Protein AF-A0A6M3M2Q7-F1 (afdb_monomer_lite)

Organism: NCBI:txid1070528

Sequence (105 aa):
MRTFSIRLEDEDFQVLEINRGDVSRSDYVREVLIARLHDSQANRQKPPKTETVTNLEYEIQYLQEKVDTLLQLLNQEQILHLQTQRKLPTVIEMTKKKWWQFWKG

Structure (mmCIF, N/CA/C/O backbone):
data_AF-A0A6M3M2Q7-F1
#
_entry.id   AF-A0A6M3M2Q7-F1
#
loop_
_atom_site.group_PDB
_atom_site.id
_atom_site.type_symbol
_atom_site.label_atom_id
_atom_site.label_alt_id
_atom_site.label_comp_id
_atom_site.label_asym_id
_atom_site.label_entity_id
_atom_site.label_seq_id
_atom_site.pdbx_PDB_ins_code
_atom_site.Cartn_x
_atom_site.Cartn_y
_atom_site.Cartn_z
_atom_site.occupancy
_atom_site.B_iso_or_equiv
_atom_site.auth_seq_id
_atom_site.auth_comp_id
_atom_site.auth_asym_id
_atom_site.auth_atom_id
_atom_site.pdbx_PDB_model_num
ATOM 1 N N . MET A 1 1 ? -6.943 17.664 38.787 1.00 67.38 1 MET A N 1
ATOM 2 C CA . MET A 1 1 ? -7.408 16.608 37.859 1.00 67.38 1 MET A CA 1
ATOM 3 C C . MET A 1 1 ? -8.759 17.011 37.299 1.00 67.38 1 MET A C 1
ATOM 5 O O . MET A 1 1 ? -9.567 17.528 38.058 1.00 67.38 1 MET A O 1
ATOM 9 N N . ARG A 1 2 ? -8.990 16.824 35.996 1.00 83.31 2 ARG A N 1
ATOM 10 C CA . ARG A 1 2 ? -10.324 16.970 35.396 1.00 83.31 2 ARG A CA 1
ATOM 11 C C . ARG A 1 2 ? -10.938 15.580 35.292 1.00 83.31 2 ARG A C 1
ATOM 13 O O . ARG A 1 2 ? -10.252 14.656 34.865 1.00 83.31 2 ARG A O 1
ATOM 20 N N . THR A 1 3 ? -12.186 15.440 35.708 1.00 86.69 3 THR A N 1
ATOM 21 C CA . THR A 1 3 ? -12.936 14.188 35.624 1.00 86.69 3 THR A CA 1
ATOM 22 C C . THR A 1 3 ? -14.044 14.343 34.595 1.00 86.69 3 THR A C 1
ATOM 24 O O . THR A 1 3 ? -14.605 15.422 34.417 1.00 86.69 3 THR A O 1
ATOM 27 N N . PHE A 1 4 ? -14.340 13.262 33.889 1.00 84.00 4 PHE A N 1
ATOM 28 C CA . PHE A 1 4 ? -15.488 13.160 33.001 1.00 84.00 4 PHE A CA 1
ATOM 29 C C . PHE A 1 4 ? -16.115 11.784 33.204 1.00 84.00 4 PHE A C 1
ATOM 31 O O . PHE A 1 4 ? -15.454 10.851 33.659 1.00 84.00 4 PHE A O 1
ATOM 38 N N . SER A 1 5 ? -17.408 11.680 32.923 1.00 88.25 5 SER A N 1
ATOM 39 C CA . SER A 1 5 ? -18.155 10.429 33.030 1.00 88.25 5 SER A CA 1
ATOM 40 C C . SER A 1 5 ? -18.487 9.938 31.630 1.00 88.25 5 SER A C 1
ATOM 42 O O . SER A 1 5 ? -19.015 10.704 30.826 1.00 88.25 5 SER A O 1
ATOM 44 N N . ILE A 1 6 ? -18.181 8.674 31.349 1.00 86.12 6 ILE A N 1
ATOM 45 C CA . ILE A 1 6 ? -18.597 7.991 30.123 1.00 86.12 6 ILE A CA 1
ATOM 46 C C . ILE A 1 6 ? -19.712 7.021 30.503 1.00 86.12 6 ILE A C 1
ATOM 48 O O . ILE A 1 6 ? -19.607 6.322 31.510 1.00 86.12 6 ILE A O 1
ATOM 52 N N . ARG A 1 7 ? -20.778 6.995 29.702 1.00 90.88 7 ARG A N 1
ATOM 53 C CA . ARG A 1 7 ? -21.791 5.939 29.748 1.00 90.88 7 ARG A CA 1
ATOM 54 C C . ARG A 1 7 ? -21.504 4.969 28.615 1.00 90.88 7 ARG A C 1
ATOM 56 O O . ARG A 1 7 ? -21.287 5.413 27.491 1.00 90.88 7 ARG A O 1
ATOM 63 N N . LEU A 1 8 ? -21.473 3.690 28.946 1.00 90.12 8 LEU A N 1
ATOM 64 C CA . LEU A 1 8 ? -21.233 2.594 28.021 1.00 90.12 8 LEU A CA 1
ATOM 65 C C . LEU A 1 8 ? -22.428 1.656 28.082 1.00 90.12 8 LEU A C 1
ATOM 67 O O . LEU A 1 8 ? -23.109 1.596 29.108 1.00 90.12 8 LEU A O 1
ATOM 71 N N . GLU A 1 9 ? -22.670 0.952 26.988 1.00 95.88 9 GLU A N 1
ATOM 72 C CA . GLU A 1 9 ? -23.604 -0.164 26.986 1.00 95.88 9 GLU A CA 1
ATOM 73 C C . GLU A 1 9 ? -22.990 -1.347 27.747 1.00 95.88 9 GLU A C 1
ATOM 75 O O . GLU A 1 9 ? -21.765 -1.453 27.876 1.00 95.88 9 GLU A O 1
ATOM 80 N N . ASP A 1 10 ? -23.839 -2.225 28.283 1.00 91.38 10 ASP A N 1
ATOM 81 C CA . ASP A 1 10 ? -23.388 -3.331 29.136 1.00 91.38 10 ASP A CA 1
ATOM 82 C C . ASP A 1 10 ? -22.429 -4.278 28.396 1.00 91.38 10 ASP A C 1
ATOM 84 O O . ASP A 1 10 ? -21.496 -4.806 29.002 1.00 91.38 10 ASP A O 1
ATOM 88 N N . GLU A 1 11 ? -22.615 -4.454 27.086 1.00 93.38 11 GLU A N 1
ATOM 89 C CA . GLU A 1 11 ? -21.745 -5.272 26.235 1.00 93.38 11 GLU A CA 1
ATOM 90 C C . GLU A 1 11 ? -20.329 -4.682 26.149 1.00 93.38 11 GLU A C 1
ATOM 92 O O . GLU A 1 11 ? -19.346 -5.355 26.471 1.00 93.38 11 GLU A O 1
ATOM 97 N N . ASP A 1 12 ? -20.220 -3.394 25.812 1.00 90.50 12 ASP A N 1
ATOM 98 C CA . ASP A 1 12 ? -18.940 -2.680 25.734 1.00 90.50 12 ASP A CA 1
ATOM 99 C C . ASP A 1 12 ? -18.235 -2.630 27.093 1.00 90.50 12 ASP A C 1
ATOM 101 O O . ASP A 1 12 ? -17.009 -2.758 27.192 1.00 90.50 12 ASP A O 1
ATOM 105 N N . PHE A 1 13 ? -19.012 -2.468 28.166 1.00 89.94 13 PHE A N 1
ATOM 106 C CA . PHE A 1 13 ? -18.489 -2.466 29.523 1.00 89.94 13 PHE A CA 1
ATOM 107 C C . PHE A 1 13 ? -17.877 -3.820 29.903 1.00 89.94 13 PHE A C 1
ATOM 109 O O . PHE A 1 13 ? -16.778 -3.864 30.461 1.00 89.94 13 PHE A O 1
ATOM 116 N N . GLN A 1 14 ? -18.542 -4.929 29.570 1.00 90.94 14 GLN A N 1
ATOM 117 C CA . GLN A 1 14 ? -18.019 -6.272 29.834 1.00 90.94 14 GLN A CA 1
ATOM 118 C C . GLN A 1 14 ? -16.722 -6.539 29.071 1.00 90.94 14 GLN A C 1
ATOM 120 O O . GLN A 1 14 ? -15.770 -7.061 29.653 1.00 90.94 14 GLN A O 1
ATOM 125 N N . VAL A 1 15 ? -16.645 -6.132 27.802 1.00 90.19 15 VAL A N 1
ATOM 126 C CA . VAL A 1 15 ? -15.426 -6.275 26.993 1.00 90.19 15 VAL A CA 1
ATOM 127 C C . VAL A 1 15 ? -14.249 -5.535 27.636 1.00 90.19 15 VAL A C 1
ATOM 129 O O . VAL A 1 15 ? -13.143 -6.075 27.707 1.00 90.19 15 VAL A O 1
ATOM 132 N N . LEU A 1 16 ? -14.473 -4.325 28.153 1.00 88.94 16 LEU A N 1
ATOM 133 C CA . LEU A 1 16 ? -13.432 -3.570 28.853 1.00 88.94 16 LEU A CA 1
ATOM 134 C C . LEU A 1 16 ? -12.993 -4.246 30.155 1.00 88.94 16 LEU A C 1
ATOM 136 O O . LEU A 1 16 ? -11.794 -4.312 30.415 1.00 88.94 16 LEU A O 1
ATOM 140 N N . GLU A 1 17 ? -13.921 -4.766 30.963 1.00 88.25 17 GLU A N 1
ATOM 141 C CA . GLU A 1 17 ? -13.567 -5.454 32.214 1.00 88.25 17 GLU A CA 1
ATOM 142 C C . GLU A 1 17 ? -12.796 -6.758 31.963 1.00 88.25 17 GLU A C 1
ATOM 144 O O . GLU A 1 17 ? -11.868 -7.051 32.718 1.00 88.25 17 GLU A O 1
ATOM 149 N N . ILE A 1 18 ? -13.121 -7.502 30.899 1.00 90.44 18 ILE A N 1
ATOM 150 C CA . ILE A 1 18 ? -12.381 -8.711 30.497 1.00 90.44 18 ILE A CA 1
ATOM 151 C C . ILE A 1 18 ? -10.946 -8.348 30.101 1.00 90.44 18 ILE A C 1
ATOM 153 O O . ILE A 1 18 ? -9.994 -8.970 30.570 1.00 90.44 18 ILE A O 1
ATOM 157 N N . ASN A 1 19 ? -10.779 -7.318 29.268 1.00 89.44 19 ASN A N 1
ATOM 158 C CA . ASN A 1 19 ? -9.471 -6.943 28.727 1.00 89.44 19 ASN A CA 1
ATOM 159 C C . ASN A 1 19 ? -8.579 -6.188 29.726 1.00 89.44 19 ASN A C 1
ATOM 161 O O . ASN A 1 19 ? -7.369 -6.098 29.522 1.00 89.44 19 ASN A O 1
ATOM 165 N N . ARG A 1 20 ? -9.158 -5.637 30.797 1.00 89.62 20 ARG A N 1
ATOM 166 C CA . ARG A 1 20 ? -8.429 -4.911 31.846 1.00 89.62 20 ARG A CA 1
ATOM 167 C C . ARG A 1 20 ? -7.511 -5.819 32.667 1.00 89.62 20 ARG A C 1
ATOM 169 O O . ARG A 1 20 ? -6.451 -5.371 33.104 1.00 89.62 20 ARG A O 1
ATOM 176 N N . GLY A 1 21 ? -7.936 -7.054 32.934 1.00 87.75 21 GLY A N 1
ATOM 177 C CA . GLY A 1 21 ? -7.275 -7.922 33.912 1.00 87.75 21 GLY A CA 1
ATOM 178 C C . GLY A 1 21 ? -7.198 -7.264 35.298 1.00 87.75 21 GLY A C 1
ATOM 179 O O . GLY A 1 21 ? -8.204 -6.750 35.798 1.00 87.75 21 GLY A O 1
ATOM 180 N N . ASP A 1 22 ? -5.993 -7.234 35.878 1.00 89.12 22 ASP A N 1
ATOM 181 C CA . ASP A 1 22 ? -5.715 -6.766 37.250 1.00 89.12 22 ASP A CA 1
ATOM 182 C C . ASP A 1 22 ? -5.499 -5.244 37.383 1.00 89.12 22 ASP A C 1
ATOM 184 O O . ASP A 1 22 ? -5.255 -4.728 38.477 1.00 89.12 22 ASP A O 1
ATOM 188 N N . VAL A 1 23 ? -5.564 -4.494 36.279 1.00 92.44 23 VAL A N 1
ATOM 189 C CA . VAL A 1 23 ? -5.320 -3.044 36.283 1.00 92.44 23 VAL A CA 1
ATOM 190 C C . VAL A 1 23 ? -6.521 -2.293 36.873 1.00 92.44 23 VAL A C 1
ATOM 192 O O . VAL A 1 23 ? -7.667 -2.735 36.795 1.00 92.44 23 VAL A O 1
ATOM 195 N N . SER A 1 24 ? -6.296 -1.113 37.458 1.00 92.12 24 SER A N 1
ATOM 196 C CA . SER A 1 24 ? -7.406 -0.256 37.884 1.00 92.12 24 SER A CA 1
ATOM 197 C C . SER A 1 24 ? -8.229 0.209 36.670 1.00 92.12 24 SER A C 1
ATOM 199 O O . SER A 1 24 ? -7.687 0.478 35.596 1.00 92.12 24 SER A O 1
ATOM 201 N N . ARG A 1 25 ? -9.557 0.335 36.825 1.00 88.44 25 ARG A N 1
ATOM 202 C CA . ARG A 1 25 ? -10.452 0.760 35.723 1.00 88.44 25 ARG A CA 1
ATOM 203 C C . ARG A 1 25 ? -10.017 2.089 35.128 1.00 88.44 25 ARG A C 1
ATOM 205 O O . ARG A 1 25 ? -9.935 2.244 33.916 1.00 88.44 25 ARG A O 1
ATOM 212 N N . SER A 1 26 ? -9.735 3.041 36.011 1.00 88.50 26 SER A N 1
ATOM 213 C CA . SER A 1 26 ? -9.364 4.401 35.645 1.00 88.50 26 SER A CA 1
ATOM 214 C C . SER A 1 26 ? -8.058 4.450 34.864 1.00 88.50 26 SER A C 1
ATOM 216 O O . SER A 1 26 ? -7.935 5.274 33.962 1.00 88.50 26 SER A O 1
ATOM 218 N N . ASP A 1 27 ? -7.092 3.593 35.200 1.00 89.75 27 ASP A N 1
ATOM 219 C CA . ASP A 1 27 ? -5.807 3.559 34.506 1.00 89.75 27 ASP A CA 1
ATOM 220 C C . ASP A 1 27 ? -5.945 2.870 33.152 1.00 89.75 27 ASP A C 1
ATOM 222 O O . ASP A 1 27 ? -5.520 3.426 32.147 1.00 89.75 27 ASP A O 1
ATOM 226 N N . TYR A 1 28 ? -6.648 1.739 33.091 1.00 92.56 28 TYR A N 1
ATOM 227 C CA . TYR A 1 28 ? -6.884 1.038 31.832 1.00 92.56 28 TYR A CA 1
ATOM 228 C C . TYR A 1 28 ? -7.653 1.894 30.817 1.00 92.56 28 TYR A C 1
ATOM 230 O O . TYR A 1 28 ? -7.218 2.061 29.679 1.00 92.56 28 TYR A O 1
ATOM 238 N N . VAL A 1 29 ? -8.759 2.519 31.237 1.00 90.19 29 VAL A N 1
ATOM 239 C CA . VAL A 1 29 ? -9.541 3.413 30.367 1.00 90.19 29 VAL A CA 1
ATOM 240 C C . VAL A 1 29 ? -8.709 4.618 29.929 1.00 90.19 29 VAL A C 1
ATOM 242 O O . VAL A 1 29 ? -8.816 5.054 28.782 1.00 90.19 29 VAL A O 1
ATOM 245 N N . ARG A 1 30 ? -7.851 5.153 30.808 1.00 88.81 30 ARG A N 1
ATOM 246 C CA . ARG A 1 30 ? -6.942 6.246 30.450 1.00 88.81 30 ARG A CA 1
ATOM 247 C C . ARG A 1 30 ? -5.974 5.817 29.351 1.00 88.81 30 ARG A C 1
ATOM 249 O O . ARG A 1 30 ? -5.871 6.536 28.363 1.00 88.81 30 ARG A O 1
ATOM 256 N N . GLU A 1 31 ? -5.314 4.672 29.495 1.00 90.06 31 GLU A N 1
ATOM 257 C CA . GLU A 1 31 ? -4.362 4.164 28.498 1.00 90.06 31 GLU A CA 1
ATOM 258 C 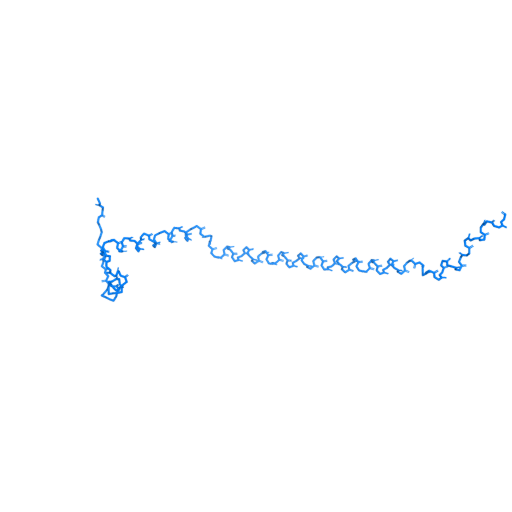C . GLU A 1 31 ? -5.034 3.920 27.144 1.00 90.06 31 GLU A C 1
ATOM 260 O O . GLU A 1 31 ? -4.532 4.365 26.114 1.00 90.06 31 GLU A O 1
ATOM 265 N N . VAL A 1 32 ? -6.221 3.307 27.135 1.00 89.12 32 VAL A N 1
ATOM 266 C CA . VAL A 1 32 ? -6.989 3.067 25.902 1.00 89.12 32 VAL A CA 1
ATOM 267 C C . VAL A 1 32 ? -7.340 4.382 25.199 1.00 89.12 32 VAL A C 1
ATOM 269 O O . VAL A 1 32 ? -7.168 4.509 23.984 1.00 89.12 32 VAL A O 1
ATOM 272 N N . LEU A 1 33 ? -7.803 5.385 25.950 1.00 88.62 33 LEU A N 1
ATOM 273 C CA . LEU A 1 33 ? -8.136 6.695 25.390 1.00 88.62 33 LEU A CA 1
ATOM 274 C C . LEU A 1 33 ? -6.891 7.429 24.879 1.00 88.62 33 LEU A C 1
ATOM 276 O O . LEU A 1 33 ? -6.937 8.018 23.800 1.00 88.62 33 LEU A O 1
ATOM 280 N N . ILE A 1 34 ? -5.780 7.377 25.616 1.00 89.50 34 ILE A N 1
ATOM 281 C CA . ILE A 1 34 ? -4.505 7.986 25.219 1.00 89.50 34 ILE A CA 1
ATOM 282 C C . ILE A 1 34 ? -3.985 7.338 23.935 1.00 89.50 34 ILE A C 1
ATOM 284 O O . ILE A 1 34 ? -3.712 8.052 22.969 1.00 89.50 34 ILE A O 1
ATOM 288 N N . ALA A 1 35 ? -3.927 6.006 23.876 1.00 88.38 35 ALA A N 1
ATOM 289 C CA . ALA A 1 35 ? -3.499 5.266 22.692 1.00 88.38 35 ALA A CA 1
ATOM 290 C C . ALA A 1 35 ? -4.344 5.641 21.467 1.00 88.38 35 ALA A C 1
ATOM 292 O O . ALA A 1 35 ? -3.811 5.994 20.414 1.00 88.38 35 ALA A O 1
ATOM 293 N N . ARG A 1 36 ? -5.674 5.689 21.623 1.00 85.94 36 ARG A N 1
ATOM 294 C CA . ARG A 1 36 ? -6.578 6.042 20.524 1.00 85.94 36 ARG A CA 1
ATOM 295 C C . ARG A 1 36 ? -6.414 7.486 20.052 1.00 85.94 36 ARG A C 1
ATOM 297 O O . ARG A 1 36 ? -6.538 7.758 18.853 1.00 85.94 36 ARG A O 1
ATOM 304 N N . LEU A 1 37 ? -6.153 8.417 20.968 1.00 85.62 37 LEU A N 1
ATOM 305 C CA . LEU A 1 37 ? -5.888 9.816 20.636 1.00 85.62 37 LEU A CA 1
ATOM 306 C C . LEU A 1 37 ? -4.550 9.974 19.906 1.00 85.62 37 LEU A C 1
ATOM 308 O O . LEU A 1 37 ? -4.500 10.708 18.917 1.00 85.62 37 LEU A O 1
ATOM 312 N N . HIS A 1 38 ? -3.506 9.256 20.324 1.00 82.56 38 HIS A N 1
ATOM 313 C CA . HIS A 1 38 ? -2.216 9.247 19.632 1.00 82.56 38 HIS A CA 1
ATOM 314 C C . HIS A 1 38 ? -2.317 8.644 18.229 1.00 82.56 38 HIS A C 1
ATOM 316 O O . HIS A 1 38 ? -1.854 9.269 17.276 1.00 82.56 38 HIS A O 1
ATOM 322 N N . ASP A 1 39 ? -3.012 7.517 18.062 1.00 77.75 39 ASP A N 1
ATOM 323 C CA . ASP A 1 39 ? -3.276 6.926 16.744 1.00 77.75 39 ASP A CA 1
ATOM 324 C C . ASP A 1 39 ? -4.056 7.878 15.833 1.00 77.75 39 ASP A C 1
ATOM 326 O O . ASP A 1 39 ? -3.792 7.983 14.633 1.00 77.75 39 ASP A O 1
ATOM 330 N N . SER A 1 40 ? -5.021 8.603 16.399 1.00 63.78 40 SER A N 1
ATOM 331 C CA . SER A 1 40 ? -5.819 9.582 15.659 1.00 63.78 40 SER A CA 1
ATOM 332 C C . SER A 1 40 ? -4.994 10.801 15.246 1.00 63.78 40 SER A C 1
ATOM 334 O O . SER A 1 40 ? -5.211 11.343 14.165 1.00 63.78 40 SER A O 1
ATOM 336 N N . GLN A 1 41 ? -4.030 11.233 16.063 1.00 62.00 41 GLN A N 1
ATOM 337 C CA . GLN A 1 41 ? -3.091 12.298 15.702 1.00 62.00 41 GLN A CA 1
ATOM 338 C C . GLN A 1 41 ? -2.067 11.833 14.657 1.00 62.00 41 GLN A C 1
ATOM 340 O O . GLN A 1 41 ? -1.816 12.564 13.700 1.00 62.00 41 GLN A O 1
ATOM 345 N N . ALA A 1 42 ? -1.556 10.605 14.768 1.00 59.03 42 ALA A N 1
ATOM 346 C CA . ALA A 1 42 ? -0.665 10.008 13.775 1.00 59.03 42 ALA A CA 1
ATOM 347 C C . ALA A 1 42 ? -1.363 9.804 12.416 1.00 59.03 42 ALA A C 1
ATOM 349 O O . ALA A 1 42 ? -0.783 10.073 11.367 1.00 59.03 42 ALA A O 1
ATOM 350 N N . ASN A 1 43 ? -2.641 9.407 12.404 1.00 54.81 43 ASN A N 1
ATOM 351 C CA . ASN A 1 43 ? -3.420 9.292 11.165 1.00 54.81 43 ASN A CA 1
ATOM 352 C C . ASN A 1 43 ? -3.844 10.642 10.568 1.00 54.81 43 ASN A C 1
ATOM 354 O O . ASN A 1 43 ? -4.110 10.690 9.372 1.00 54.81 43 ASN A O 1
ATOM 358 N N . ARG A 1 44 ? -3.884 11.737 11.340 1.00 56.59 44 ARG A N 1
ATOM 359 C CA . ARG A 1 44 ? -4.115 13.092 10.797 1.00 56.59 44 ARG A CA 1
ATOM 360 C C . ARG A 1 44 ? -2.920 13.640 10.011 1.00 56.59 44 ARG A C 1
ATOM 362 O O . ARG A 1 44 ? -3.096 14.586 9.257 1.00 56.59 44 ARG A O 1
ATOM 369 N N . GLN A 1 45 ? -1.731 13.059 10.180 1.00 57.41 45 GLN A N 1
ATOM 370 C CA . GLN A 1 45 ? -0.532 13.402 9.406 1.00 57.41 45 GLN A CA 1
ATOM 371 C C . GLN A 1 45 ? -0.384 12.576 8.121 1.00 57.41 45 GLN A C 1
ATOM 373 O O . GLN A 1 45 ? 0.498 12.866 7.316 1.00 57.41 45 GLN A O 1
ATOM 378 N N . LYS A 1 46 ? -1.229 11.558 7.896 1.00 53.62 46 LYS A N 1
ATOM 379 C CA . LYS A 1 46 ? -1.258 10.870 6.604 1.00 53.62 46 LYS A CA 1
ATOM 380 C C . LYS A 1 46 ? -2.005 11.749 5.598 1.00 53.62 46 LYS A C 1
ATOM 382 O O . LYS A 1 46 ? -3.152 12.105 5.879 1.00 53.62 46 LYS A O 1
ATOM 387 N N . PRO A 1 47 ? -1.400 12.081 4.442 1.00 55.22 47 PRO A N 1
ATOM 388 C CA . PRO A 1 47 ? -2.131 12.748 3.375 1.00 55.22 47 PRO A CA 1
ATOM 389 C C . PRO A 1 47 ? -3.358 11.905 2.990 1.00 55.22 47 PRO A C 1
ATOM 391 O O . PRO A 1 47 ? -3.338 10.674 3.146 1.00 55.22 47 PRO A O 1
ATOM 394 N N . PRO A 1 48 ? -4.453 12.543 2.546 1.00 58.56 48 PRO A N 1
ATOM 395 C CA . PRO A 1 48 ? -5.673 11.840 2.180 1.00 58.56 48 PRO A CA 1
ATOM 396 C C . PRO A 1 48 ? -5.337 10.747 1.160 1.00 58.56 48 PRO A C 1
ATOM 398 O O . PRO A 1 48 ? -4.656 10.996 0.169 1.00 58.56 48 PRO A O 1
ATOM 401 N N . LYS A 1 49 ? -5.803 9.516 1.418 1.00 60.38 49 LYS A N 1
ATOM 402 C CA . LYS A 1 49 ? -5.486 8.325 0.604 1.00 60.38 49 LYS A CA 1
ATOM 403 C C . LYS A 1 49 ? -5.705 8.543 -0.901 1.00 60.38 49 LYS A C 1
ATOM 405 O O . LYS A 1 49 ? -5.026 7.931 -1.714 1.00 60.38 49 LYS A O 1
ATOM 410 N N . THR A 1 50 ? -6.625 9.425 -1.271 1.00 61.12 50 THR A N 1
ATOM 411 C CA . THR A 1 50 ? -6.898 9.831 -2.651 1.00 61.12 50 THR A CA 1
ATOM 412 C C . THR A 1 50 ? -5.729 10.556 -3.316 1.00 61.12 50 THR A C 1
ATOM 414 O O . THR A 1 50 ? -5.384 10.186 -4.429 1.00 61.12 50 THR A O 1
ATOM 417 N N . GLU A 1 51 ? -5.064 11.500 -2.641 1.00 62.47 51 GLU A N 1
ATOM 418 C CA . GLU A 1 51 ? -3.883 12.194 -3.191 1.00 62.47 51 GLU A CA 1
ATOM 419 C C . GLU A 1 51 ? -2.696 11.239 -3.345 1.00 62.47 51 GLU A C 1
ATOM 421 O O . GLU A 1 51 ? -1.942 11.314 -4.312 1.00 62.47 51 GLU A O 1
ATOM 426 N N . THR A 1 52 ? -2.541 10.287 -2.419 1.00 69.31 52 THR A N 1
ATOM 427 C CA . THR A 1 52 ? -1.484 9.276 -2.542 1.00 69.31 52 THR A CA 1
ATOM 428 C C . THR A 1 52 ? -1.724 8.327 -3.709 1.00 69.31 52 THR A C 1
ATOM 430 O O . THR A 1 52 ? -0.771 7.956 -4.380 1.00 69.31 52 THR A O 1
ATOM 433 N N . VAL A 1 53 ? -2.979 7.957 -3.979 1.00 78.44 53 VAL A N 1
ATOM 434 C CA . VAL A 1 53 ? -3.318 7.070 -5.099 1.00 78.44 53 VAL A CA 1
ATOM 435 C C . VAL A 1 53 ? -3.127 7.791 -6.427 1.00 78.44 53 VAL A C 1
ATOM 437 O O . VAL A 1 53 ? -2.457 7.250 -7.295 1.00 78.44 53 VAL A O 1
ATOM 440 N N . THR A 1 54 ? -3.596 9.035 -6.556 1.00 81.19 54 THR A N 1
ATOM 441 C CA . THR A 1 54 ? -3.405 9.815 -7.787 1.00 81.19 54 THR A CA 1
ATOM 442 C C . THR A 1 54 ? -1.925 10.045 -8.078 1.00 81.19 54 THR A C 1
ATOM 444 O O . THR A 1 54 ? -1.493 9.898 -9.214 1.00 81.19 54 THR A O 1
ATOM 447 N N . ASN A 1 55 ? -1.117 10.347 -7.056 1.00 80.88 55 ASN A N 1
ATOM 448 C CA . ASN A 1 55 ? 0.325 10.533 -7.234 1.00 80.88 55 ASN A CA 1
ATOM 449 C C . ASN A 1 55 ? 1.018 9.238 -7.679 1.00 80.88 55 ASN A C 1
ATOM 451 O O . ASN A 1 55 ? 1.876 9.278 -8.556 1.00 80.88 55 ASN A O 1
ATOM 455 N N . LEU A 1 56 ? 0.615 8.092 -7.121 1.00 87.19 56 LEU A N 1
ATOM 456 C CA . LEU A 1 56 ? 1.130 6.786 -7.536 1.00 87.19 56 LEU A CA 1
ATOM 457 C C . LEU A 1 56 ? 0.690 6.418 -8.960 1.00 87.19 56 LEU A C 1
ATOM 459 O O . LEU A 1 56 ? 1.485 5.861 -9.709 1.00 87.19 56 LEU A O 1
ATOM 463 N N . GLU A 1 57 ? -0.538 6.748 -9.360 1.00 89.00 57 GLU A N 1
ATOM 464 C CA . GLU A 1 57 ? -1.030 6.546 -10.730 1.00 89.00 57 GLU A CA 1
ATOM 465 C C . GLU A 1 57 ? -0.236 7.380 -11.744 1.00 89.00 57 GLU A C 1
ATOM 467 O O . GLU A 1 57 ? 0.210 6.845 -12.761 1.00 89.00 57 GLU A O 1
ATOM 472 N N . TYR A 1 58 ? 0.024 8.657 -11.437 1.00 90.50 58 TYR A N 1
ATOM 473 C CA . TYR A 1 58 ? 0.890 9.511 -12.256 1.00 90.50 58 TYR A CA 1
ATOM 474 C C . TYR A 1 58 ? 2.311 8.955 -12.364 1.00 90.50 58 TYR A C 1
ATOM 476 O O . TYR A 1 58 ? 2.901 8.964 -13.445 1.00 90.50 58 TYR A O 1
ATOM 484 N N . GLU A 1 59 ? 2.869 8.457 -11.263 1.00 91.50 59 GLU A N 1
ATOM 485 C CA . GLU A 1 59 ? 4.220 7.903 -11.258 1.00 91.50 59 GLU A CA 1
ATOM 486 C C . GLU A 1 59 ? 4.309 6.595 -12.055 1.00 91.50 59 GLU A C 1
ATOM 488 O O . GLU A 1 59 ? 5.259 6.402 -12.814 1.00 91.50 59 GLU A O 1
ATOM 493 N N . ILE A 1 60 ? 3.290 5.733 -11.976 1.00 93.69 60 ILE A N 1
ATOM 494 C CA . ILE A 1 60 ? 3.191 4.525 -12.806 1.00 93.69 60 ILE A CA 1
ATOM 495 C C . ILE A 1 60 ? 3.151 4.896 -14.288 1.00 93.69 60 ILE A C 1
ATOM 497 O O . ILE A 1 60 ? 3.916 4.329 -15.070 1.00 93.69 60 ILE A O 1
ATOM 501 N N . GLN A 1 61 ? 2.307 5.855 -14.674 1.00 94.38 61 GLN A N 1
ATOM 502 C CA . GLN A 1 61 ? 2.200 6.288 -16.065 1.00 94.38 61 GLN A CA 1
ATOM 503 C C . GLN A 1 61 ? 3.527 6.868 -16.574 1.00 94.38 61 GLN A C 1
ATOM 505 O O . GLN A 1 61 ? 4.018 6.470 -17.630 1.00 94.38 61 GLN A O 1
ATOM 510 N N . TYR A 1 62 ? 4.156 7.748 -15.794 1.00 94.38 62 TYR A N 1
ATOM 511 C CA . TYR A 1 62 ? 5.454 8.327 -16.135 1.00 94.38 62 TYR A CA 1
ATOM 512 C C . TYR A 1 62 ? 6.536 7.252 -16.329 1.00 94.38 62 TYR A C 1
ATOM 514 O O . TYR A 1 62 ? 7.327 7.306 -17.276 1.00 94.38 62 TYR A O 1
ATOM 522 N N . LEU A 1 63 ? 6.580 6.252 -15.445 1.00 95.50 63 LEU A N 1
ATOM 523 C CA . LEU A 1 63 ? 7.541 5.155 -15.546 1.00 95.50 63 LEU A CA 1
ATOM 524 C C . LEU A 1 63 ? 7.279 4.271 -16.770 1.00 95.50 63 LEU A C 1
ATOM 526 O O . LEU A 1 63 ? 8.240 3.849 -17.414 1.00 95.50 63 LEU A O 1
ATOM 530 N N . GLN A 1 64 ? 6.017 4.025 -17.125 1.00 94.56 64 GLN A N 1
ATOM 531 C CA . GLN A 1 64 ? 5.650 3.283 -18.336 1.00 94.56 64 GLN A CA 1
ATOM 532 C C . GLN A 1 64 ? 6.112 4.009 -19.604 1.00 94.56 64 GLN A C 1
ATOM 534 O O . GLN A 1 64 ? 6.823 3.421 -20.418 1.00 94.56 64 GLN A O 1
ATOM 539 N N . GLU A 1 65 ? 5.820 5.305 -19.725 1.00 94.88 65 GLU A N 1
ATOM 540 C CA . GLU A 1 65 ? 6.256 6.126 -20.866 1.00 94.88 65 GLU A CA 1
ATOM 541 C C . GLU A 1 65 ? 7.789 6.143 -21.004 1.00 94.88 65 GLU A C 1
ATOM 543 O O . GLU A 1 65 ? 8.353 6.075 -22.105 1.00 94.88 65 GLU A O 1
ATOM 548 N N . LYS A 1 66 ? 8.498 6.178 -19.871 1.00 94.25 66 LYS A N 1
ATOM 549 C CA . LYS A 1 66 ? 9.962 6.128 -19.845 1.00 94.25 66 LYS A CA 1
ATOM 550 C C . LYS A 1 66 ? 10.506 4.779 -20.315 1.00 94.25 66 LYS A C 1
ATOM 552 O O . LYS A 1 66 ? 11.497 4.755 -21.045 1.00 94.25 66 LYS A O 1
ATOM 557 N N . VAL A 1 67 ? 9.878 3.671 -19.925 1.00 95.75 67 VAL A N 1
ATOM 558 C CA . VAL A 1 67 ? 10.250 2.325 -20.391 1.00 95.75 67 VAL A CA 1
ATOM 559 C C . VAL A 1 67 ? 10.054 2.203 -21.900 1.00 95.75 67 VAL A C 1
ATOM 561 O O . VAL A 1 67 ? 10.972 1.754 -22.586 1.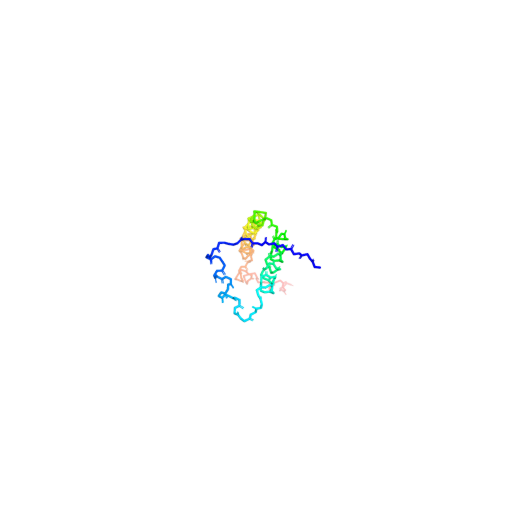00 95.75 67 VAL A O 1
ATOM 564 N N . ASP A 1 68 ? 8.925 2.669 -22.431 1.00 95.00 68 ASP A N 1
ATOM 565 C CA . ASP A 1 68 ? 8.655 2.635 -23.872 1.00 95.00 68 ASP A CA 1
ATOM 566 C C . ASP A 1 68 ? 9.695 3.435 -24.663 1.00 95.00 68 ASP A C 1
ATOM 568 O O . ASP A 1 68 ? 10.225 2.964 -25.673 1.00 95.00 68 ASP A O 1
ATOM 572 N N . THR A 1 69 ? 10.069 4.612 -24.158 1.00 95.00 69 THR A N 1
ATOM 573 C CA . THR A 1 69 ? 11.118 5.444 -24.763 1.00 95.00 69 THR A CA 1
ATOM 574 C C . THR A 1 69 ? 12.472 4.724 -24.778 1.00 95.00 69 THR A C 1
ATOM 576 O O . THR A 1 69 ? 13.176 4.726 -25.790 1.00 95.00 69 THR A O 1
ATOM 579 N N . LEU A 1 70 ? 12.845 4.065 -23.677 1.00 95.00 70 LEU A N 1
ATOM 580 C CA . LEU A 1 70 ? 14.093 3.300 -23.593 1.00 95.00 70 LEU A CA 1
ATOM 581 C C . LEU A 1 70 ? 14.096 2.092 -24.538 1.00 95.00 70 LEU A C 1
ATOM 583 O O . LEU A 1 70 ? 15.119 1.812 -25.163 1.00 95.00 70 LEU A O 1
ATOM 587 N N . LEU A 1 71 ? 12.965 1.401 -24.688 1.00 95.38 71 LEU A N 1
ATOM 588 C CA . LEU A 1 71 ? 12.824 0.291 -25.633 1.00 95.38 71 LEU A CA 1
ATOM 589 C C . LEU A 1 71 ? 12.959 0.756 -27.087 1.00 95.38 71 LEU A C 1
ATOM 591 O O . LEU A 1 71 ? 13.606 0.081 -27.891 1.00 95.38 71 LEU A O 1
ATOM 595 N N . GLN A 1 72 ? 12.404 1.921 -27.427 1.00 94.81 72 GLN A N 1
ATOM 596 C CA . GLN A 1 72 ? 12.581 2.516 -28.753 1.00 94.81 72 GLN A CA 1
ATOM 597 C C . GLN A 1 72 ? 14.051 2.833 -29.039 1.00 94.81 72 GLN A C 1
ATOM 599 O O . GLN A 1 72 ? 14.554 2.470 -30.103 1.00 94.81 72 GLN A O 1
ATOM 604 N N . LEU A 1 73 ? 14.754 3.453 -28.087 1.00 95.31 73 LEU A N 1
ATOM 605 C CA . LEU A 1 73 ? 16.183 3.755 -28.218 1.00 95.31 73 LEU A CA 1
ATOM 606 C C . LEU A 1 73 ? 17.027 2.483 -28.356 1.00 95.31 73 LEU A C 1
ATOM 608 O O . LEU A 1 73 ? 17.898 2.414 -29.219 1.00 95.31 73 LEU A O 1
ATOM 612 N N . LEU A 1 74 ? 16.733 1.445 -27.569 1.00 94.31 74 LEU A N 1
ATOM 613 C CA . LEU A 1 74 ? 17.414 0.154 -27.670 1.00 94.31 74 LEU A CA 1
ATOM 614 C C . LEU A 1 74 ? 17.264 -0.458 -29.069 1.00 94.31 74 LEU A C 1
ATOM 616 O O . LEU A 1 74 ? 18.233 -0.962 -29.635 1.00 94.31 74 LEU A O 1
ATOM 620 N N . ASN A 1 75 ? 16.060 -0.406 -29.637 1.00 94.31 75 ASN A N 1
ATOM 621 C CA . ASN A 1 75 ? 15.804 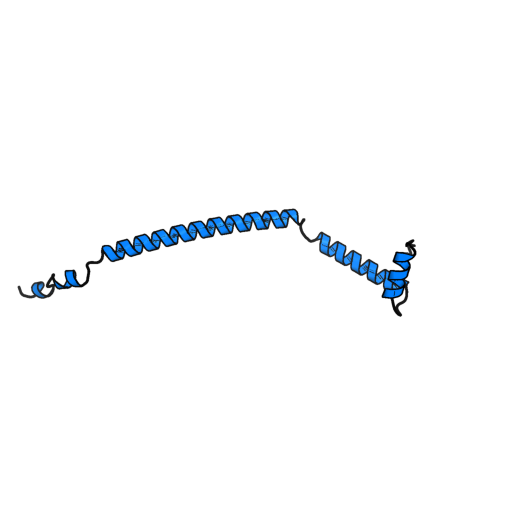-0.924 -30.977 1.00 94.31 75 ASN A CA 1
ATOM 622 C C . ASN A 1 75 ? 16.564 -0.117 -32.046 1.00 94.31 75 ASN A C 1
ATOM 624 O O . ASN A 1 75 ? 17.183 -0.693 -32.941 1.00 94.31 75 ASN A O 1
ATOM 628 N N . GLN A 1 76 ? 16.599 1.214 -31.923 1.00 94.56 76 GLN A N 1
ATOM 629 C CA . GLN A 1 76 ? 17.396 2.066 -32.812 1.00 94.56 76 GLN A CA 1
ATOM 630 C C . GLN A 1 76 ? 18.886 1.705 -32.761 1.00 94.56 76 GLN A C 1
ATOM 632 O O . GLN A 1 76 ? 19.501 1.528 -33.813 1.00 94.56 76 GLN A O 1
ATOM 637 N N . GLU A 1 77 ? 19.446 1.510 -31.568 1.00 92.62 77 GLU A N 1
ATOM 638 C CA . GLU A 1 77 ? 20.834 1.069 -31.390 1.00 92.62 77 GLU A CA 1
ATOM 639 C C . GLU A 1 77 ? 21.091 -0.307 -32.015 1.00 92.62 77 GLU A C 1
ATOM 641 O O . GLU A 1 77 ? 22.075 -0.490 -32.731 1.00 92.62 77 GLU A O 1
ATOM 646 N N . GLN A 1 78 ? 20.190 -1.276 -31.830 1.00 91.69 78 GLN A N 1
ATOM 647 C CA . GLN A 1 78 ? 20.310 -2.593 -32.465 1.00 91.69 78 GLN A CA 1
ATOM 648 C C . GLN A 1 78 ? 20.311 -2.494 -33.997 1.00 91.69 78 GLN A C 1
ATOM 650 O O . GLN A 1 78 ? 21.132 -3.132 -34.664 1.00 91.69 78 GLN A O 1
ATOM 655 N N . ILE A 1 79 ? 19.434 -1.664 -34.567 1.00 92.06 79 ILE A N 1
ATOM 656 C CA . ILE A 1 79 ? 19.384 -1.412 -36.011 1.00 92.06 79 ILE A CA 1
ATOM 657 C C . ILE A 1 79 ? 20.691 -0.769 -36.486 1.00 92.06 79 ILE A C 1
ATOM 659 O O . ILE A 1 79 ? 21.280 -1.238 -37.464 1.00 92.06 79 ILE A O 1
ATOM 663 N N . LEU A 1 80 ? 21.174 0.269 -35.800 1.00 89.56 80 LEU A N 1
ATOM 664 C CA . LEU A 1 80 ? 22.430 0.948 -36.131 1.00 89.56 80 LEU A CA 1
ATOM 665 C C . LEU A 1 80 ? 23.630 0.004 -36.031 1.00 89.56 80 LEU A C 1
ATOM 667 O O . LEU A 1 80 ? 24.500 0.010 -36.908 1.00 89.56 80 LEU A O 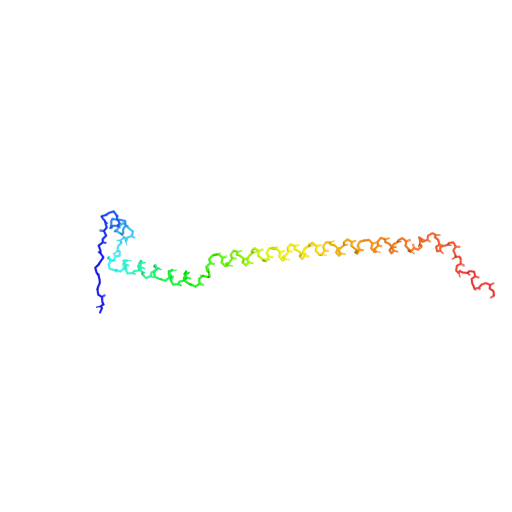1
ATOM 671 N N . HIS A 1 81 ? 23.660 -0.855 -35.015 1.00 88.50 81 HIS A N 1
ATOM 672 C CA . HIS A 1 81 ? 24.705 -1.852 -34.836 1.00 88.50 81 HIS A CA 1
ATOM 673 C C . HIS A 1 81 ? 24.736 -2.842 -36.005 1.00 88.50 81 HIS A C 1
ATOM 675 O O . HIS A 1 81 ? 25.788 -3.051 -36.610 1.00 88.50 81 HIS A O 1
ATOM 681 N N . LEU A 1 82 ? 23.579 -3.384 -36.401 1.00 86.25 82 LEU A N 1
ATOM 682 C CA . LEU A 1 82 ? 23.467 -4.276 -37.559 1.00 86.25 82 LEU A CA 1
ATOM 683 C C . LEU A 1 82 ? 23.856 -3.578 -38.868 1.00 86.25 82 LEU A C 1
ATOM 685 O O . LEU A 1 82 ? 24.537 -4.169 -39.708 1.00 86.25 82 LEU A O 1
ATOM 689 N N . GLN A 1 83 ? 23.461 -2.318 -39.056 1.00 84.00 83 GLN A N 1
ATOM 690 C CA . GLN A 1 83 ? 23.874 -1.529 -40.219 1.00 84.00 83 GLN A CA 1
ATOM 691 C C . GLN A 1 83 ? 25.389 -1.306 -40.249 1.00 84.00 83 GLN A C 1
ATOM 693 O O . GLN A 1 83 ? 25.999 -1.393 -41.314 1.00 84.00 83 GLN A O 1
ATOM 698 N N . THR A 1 84 ? 26.002 -1.051 -39.096 1.00 81.56 84 THR A N 1
ATOM 699 C CA . THR A 1 84 ? 27.452 -0.872 -38.967 1.00 81.56 84 THR A CA 1
ATOM 700 C C . THR A 1 84 ? 28.189 -2.171 -39.272 1.00 81.56 84 THR A C 1
ATOM 702 O O . THR A 1 84 ? 29.123 -2.166 -40.072 1.00 81.56 84 THR A O 1
ATOM 705 N N . GLN A 1 85 ? 27.720 -3.302 -38.738 1.00 76.38 85 GLN A N 1
ATOM 706 C CA . GLN A 1 85 ? 28.281 -4.618 -39.048 1.00 76.38 85 GLN A CA 1
ATOM 707 C C . GLN A 1 85 ? 28.205 -4.951 -40.544 1.00 76.38 85 GLN A C 1
ATOM 709 O O . GLN A 1 85 ? 29.154 -5.498 -41.094 1.00 76.38 85 GLN A O 1
ATOM 714 N N . ARG A 1 86 ? 27.116 -4.579 -41.230 1.00 70.62 86 ARG A N 1
ATOM 715 C CA . ARG A 1 86 ? 26.958 -4.797 -42.681 1.00 70.62 86 ARG A CA 1
ATOM 716 C C . ARG A 1 86 ? 27.851 -3.906 -43.548 1.00 70.62 86 ARG A C 1
ATOM 718 O O . ARG A 1 86 ? 28.111 -4.258 -44.692 1.00 70.62 86 ARG A O 1
ATOM 725 N N . LYS A 1 87 ? 28.288 -2.751 -43.036 1.00 65.38 87 LYS A N 1
ATOM 726 C CA . LYS A 1 87 ? 29.187 -1.817 -43.739 1.00 65.38 87 LYS A CA 1
ATOM 727 C C . LYS A 1 87 ? 30.666 -2.141 -43.534 1.00 65.38 87 LYS A C 1
ATOM 729 O O . LYS A 1 87 ? 31.502 -1.614 -44.265 1.00 65.38 87 LYS A O 1
ATOM 734 N N . LEU A 1 88 ? 30.998 -2.985 -42.558 1.00 61.41 88 LEU A N 1
ATOM 735 C CA . LEU A 1 88 ? 32.350 -3.503 -42.402 1.00 61.41 88 LEU A CA 1
ATOM 736 C C . LEU A 1 88 ? 32.583 -4.565 -43.487 1.00 61.41 88 LEU A C 1
ATOM 738 O O . LEU A 1 88 ? 31.820 -5.531 -43.555 1.00 61.41 88 LEU A O 1
ATOM 742 N N . PRO A 1 89 ? 33.608 -4.420 -44.346 1.00 57.16 89 PRO A N 1
ATOM 743 C CA . PRO A 1 89 ? 33.932 -5.469 -45.295 1.00 57.16 89 PRO A CA 1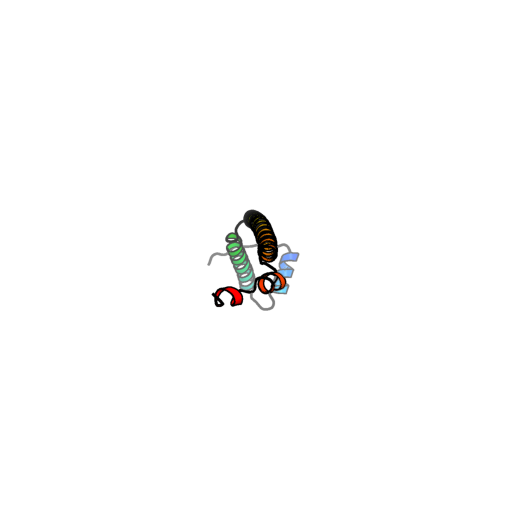
ATOM 744 C C . PRO A 1 89 ? 34.257 -6.732 -44.503 1.00 57.16 89 PRO A C 1
ATOM 746 O O . PRO A 1 89 ? 35.062 -6.706 -43.567 1.00 57.16 89 PRO A O 1
ATOM 749 N N . THR A 1 90 ? 33.612 -7.841 -44.863 1.00 59.03 90 THR A N 1
ATOM 750 C CA . THR A 1 90 ? 33.975 -9.150 -44.316 1.00 59.03 90 THR A CA 1
ATOM 751 C C . THR A 1 90 ? 35.480 -9.346 -44.520 1.00 59.03 90 THR A C 1
ATOM 753 O O . THR A 1 90 ? 36.032 -8.964 -45.550 1.00 59.03 90 THR A O 1
ATOM 756 N N . VAL A 1 91 ? 36.176 -9.927 -43.539 1.00 56.78 91 VAL A N 1
ATOM 757 C CA . VAL A 1 91 ? 37.646 -10.127 -43.544 1.00 56.78 91 VAL A CA 1
ATOM 758 C C . VAL A 1 91 ? 38.156 -10.790 -44.846 1.00 56.78 91 VAL A C 1
ATOM 760 O O . VAL A 1 91 ? 39.299 -10.604 -45.271 1.00 56.78 91 VAL A O 1
ATOM 763 N N . ILE A 1 92 ? 37.270 -11.505 -45.541 1.00 55.38 92 ILE A N 1
ATOM 764 C CA . ILE A 1 92 ? 37.482 -12.145 -46.843 1.00 55.38 92 ILE A CA 1
ATOM 765 C C . ILE A 1 92 ? 37.667 -11.121 -47.990 1.00 55.38 92 ILE A C 1
ATOM 767 O O . ILE A 1 92 ? 38.410 -11.380 -48.934 1.00 55.38 92 ILE A O 1
ATOM 771 N N . GLU A 1 93 ? 37.051 -9.938 -47.937 1.00 53.69 93 GLU A N 1
ATOM 772 C CA . GLU A 1 93 ? 37.251 -8.874 -48.936 1.00 53.69 93 GLU A CA 1
ATOM 773 C C . GLU A 1 93 ? 38.522 -8.054 -48.684 1.00 53.69 93 GLU A C 1
ATOM 775 O O . GLU A 1 93 ? 39.212 -7.686 -49.639 1.00 53.69 93 GLU A O 1
ATOM 780 N N . MET A 1 94 ? 38.895 -7.826 -47.418 1.00 52.34 94 MET A N 1
ATOM 781 C CA . MET A 1 94 ? 40.164 -7.164 -47.079 1.00 52.34 94 MET A CA 1
ATOM 782 C C . MET A 1 94 ? 41.379 -7.991 -47.520 1.00 52.34 94 MET A C 1
ATOM 784 O O . MET A 1 94 ? 42.366 -7.433 -47.989 1.00 52.34 94 MET A O 1
ATOM 788 N N . THR A 1 95 ? 41.302 -9.322 -47.443 1.00 55.06 95 THR A N 1
ATOM 789 C CA . THR A 1 95 ? 42.384 -10.225 -47.878 1.00 55.06 95 THR A CA 1
ATOM 790 C C . THR A 1 95 ? 42.535 -10.320 -49.402 1.00 55.06 95 THR A C 1
ATOM 792 O O . THR A 1 95 ? 43.627 -10.626 -49.884 1.00 55.06 95 THR A O 1
ATOM 795 N N . LYS A 1 96 ? 41.495 -9.994 -50.187 1.00 56.69 96 LYS A N 1
ATOM 796 C CA . LYS A 1 96 ? 41.598 -9.883 -51.658 1.00 56.69 96 LYS A CA 1
ATOM 797 C C . LYS A 1 96 ? 42.375 -8.643 -52.102 1.00 56.69 96 LYS A C 1
ATOM 799 O O . LYS A 1 96 ? 43.033 -8.676 -53.142 1.00 56.69 96 LYS A O 1
ATOM 804 N N . LYS A 1 97 ? 42.350 -7.561 -51.318 1.00 59.47 97 LYS A N 1
ATOM 805 C CA . LYS A 1 97 ? 43.200 -6.386 -51.545 1.00 59.47 97 LYS A CA 1
ATOM 806 C C . LYS A 1 97 ? 44.567 -6.644 -50.915 1.00 59.47 97 LYS A C 1
ATOM 808 O O . LYS A 1 97 ? 44.797 -6.405 -49.735 1.00 59.47 97 LYS A O 1
ATOM 813 N N . LYS A 1 98 ? 45.484 -7.169 -51.729 1.00 64.19 98 LYS A N 1
ATOM 814 C CA . LYS A 1 98 ? 46.891 -7.416 -51.384 1.00 64.19 98 LYS A CA 1
ATOM 815 C C . LYS A 1 98 ? 47.619 -6.098 -51.076 1.00 64.19 98 LYS A C 1
ATOM 817 O O . LYS A 1 98 ? 48.352 -5.573 -51.904 1.00 64.19 98 LYS A O 1
ATOM 822 N N . TRP A 1 99 ? 47.438 -5.577 -49.867 1.00 66.00 99 TRP A N 1
ATOM 823 C CA . TRP A 1 99 ? 48.100 -4.374 -49.345 1.00 66.00 99 TRP A CA 1
ATOM 824 C C . TRP A 1 99 ? 49.637 -4.448 -49.408 1.00 66.00 99 TRP A C 1
ATOM 826 O O . TRP A 1 99 ? 50.308 -3.427 -49.505 1.00 66.00 99 TRP A O 1
ATOM 836 N N . TRP A 1 100 ? 50.203 -5.656 -49.448 1.00 66.75 100 TRP A N 1
ATOM 837 C CA . TRP A 1 100 ? 51.638 -5.898 -49.611 1.00 66.75 100 TRP A CA 1
ATOM 838 C C . TRP A 1 100 ? 52.183 -5.613 -51.023 1.00 66.75 100 TRP A C 1
ATOM 840 O O . TRP A 1 100 ? 53.396 -5.531 -51.195 1.00 66.75 100 TRP A O 1
ATOM 850 N N . GLN A 1 101 ? 51.332 -5.455 -52.047 1.00 63.19 101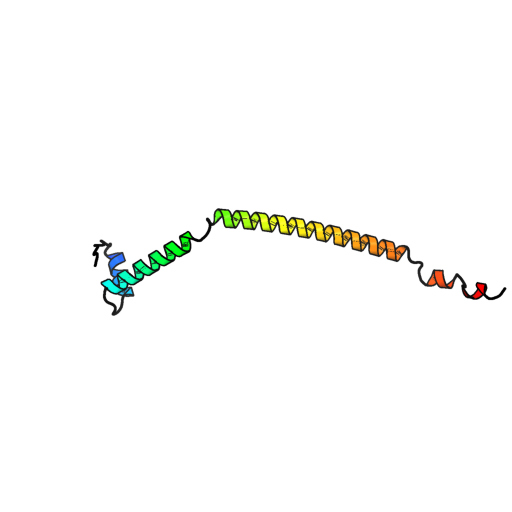 GLN A N 1
ATOM 851 C CA . GLN A 1 101 ? 51.785 -5.102 -53.402 1.00 63.19 101 GLN A CA 1
ATOM 852 C C . GLN A 1 101 ? 52.196 -3.630 -53.537 1.00 63.19 101 GLN A C 1
ATOM 854 O O . GLN A 1 101 ? 52.919 -3.297 -54.470 1.00 63.19 101 GLN A O 1
ATOM 859 N N . PHE A 1 102 ? 51.805 -2.770 -52.592 1.00 64.94 102 PHE A N 1
ATOM 860 C CA . PHE A 1 102 ? 52.168 -1.349 -52.583 1.00 64.94 102 PHE A CA 1
ATOM 861 C C . PHE A 1 102 ? 53.671 -1.090 -52.390 1.00 64.94 102 PHE A C 1
ATOM 863 O O . PHE A 1 102 ? 54.148 -0.015 -52.725 1.00 64.94 102 PHE A O 1
ATOM 870 N N . TRP A 1 103 ? 54.414 -2.070 -51.873 1.00 62.91 103 TRP A N 1
ATOM 871 C CA . TRP A 1 103 ? 55.836 -1.946 -51.533 1.00 62.91 103 TRP A CA 1
ATOM 872 C C . TRP A 1 103 ? 56.768 -2.626 -52.550 1.00 62.91 103 TRP A C 1
ATOM 874 O O . TRP A 1 103 ? 57.957 -2.774 -52.290 1.00 62.91 103 TRP A O 1
ATOM 884 N N . LYS A 1 104 ? 56.230 -3.104 -53.683 1.00 56.91 104 LYS A N 1
ATOM 885 C CA . LYS A 1 104 ? 56.994 -3.797 -54.739 1.00 56.91 104 LYS A CA 1
ATOM 886 C C . LYS A 1 104 ? 57.323 -2.920 -55.962 1.00 56.91 104 LYS A C 1
ATOM 888 O O . LYS A 1 104 ? 57.662 -3.477 -57.004 1.00 56.91 104 LYS A O 1
ATOM 893 N N . GLY A 1 105 ? 57.200 -1.597 -55.848 1.00 50.75 105 GLY A N 1
ATOM 894 C CA . GLY A 1 105 ? 57.559 -0.625 -56.888 1.00 50.75 105 GLY A CA 1
ATOM 895 C C . GLY A 1 105 ? 58.764 0.200 -56.484 1.00 50.75 105 GLY A C 1
ATOM 896 O O . GLY A 1 105 ? 58.765 0.650 -55.318 1.00 50.75 105 GLY A O 1
#

Secondary structure (DSSP, 8-state):
---------HHHHHHHHHHHTTS-HHHHHHHHHHHHHHHHHHHHTSPPHHHHHHHHHHHHHHHHHHHHHHHHHHHHHHHHHHHHHHHSPPHHHHHHS-GGGGG--

Foldseek 3Di:
DDDDDDDDDPVVVVVQVVVQPPHDSVVSVVVVVVVVVVVVVVVVPDDDVVVVVVVVVVVVVVVVVVVVVVVVVVVVVVVVVVVVVVPPPDVVVVVVPPPVVVPVD

pLDDT: mean 80.08, std 14.65, range [50.75, 95.88]

Radius of gyration: 38.53 Å; chains: 1; bounding box: 81×29×95 Å